Protein AF-A0A484K767-F1 (afdb_monomer)

Sequence (86 aa):
MFEEQRDQALVERILRVVFLDPDQPSPAMDKLKRQLAEADAAAEARKKPPADTGPKVIGEGLVIDEWKVRREKYLAKQQVEAVDSS

Foldseek 3Di:
DVVVVVVVVVCVVVPPPDPDDQPDDDPVNVVVVVVVVVVVVVVVVVVDDPPCPPDPPDDPCDVVVVVVVVVVVVVVVVVVVVVVVD

Organism: NCBI:txid132261

Secondary structure (DSSP, 8-state):
-HHHHHHHHHHHHHS------TTS--HHHHHHHHHHHHHHHHHHHHHSPP---S----SS--HHHHHHHHHHHHHHHHHHHHHTT-

pLDDT: mean 74.01, std 14.43, range [46.84, 95.94]

Mean predicted aligned error: 18.19 Å

Radius of gyration: 30.61 Å; Cα contacts (8 Å, |Δi|>4): 5; chains: 1; bounding box: 62×41×70 Å

Solvent-accessible surface area (backbone atoms only — not comparable to full-atom values): 5369 Å² total; per-residue (Å²): 106,72,66,59,53,50,50,51,53,46,49,54,64,67,62,57,76,69,82,73,57,89,88,52,92,43,76,69,56,55,51,50,55,51,52,50,55,50,51,52,52,53,52,53,60,70,69,47,71,78,76,81,72,68,88,77,88,68,64,97,68,47,70,68,56,56,50,48,54,52,51,52,55,51,52,55,50,53,56,51,59,60,58,75,74,110

Structure (mmCIF, N/CA/C/O backbone):
data_AF-A0A484K767-F1
#
_entry.id   AF-A0A484K767-F1
#
loop_
_atom_site.group_PDB
_atom_site.id
_atom_site.type_symbol
_atom_site.label_atom_id
_atom_site.label_alt_id
_atom_site.label_comp_id
_atom_site.label_asym_id
_atom_site.label_entity_id
_atom_site.label_seq_id
_atom_site.pdbx_PDB_ins_code
_atom_site.Cartn_x
_atom_site.Cartn_y
_atom_site.Cartn_z
_atom_site.occupancy
_atom_site.B_iso_or_equiv
_atom_site.auth_seq_id
_atom_site.auth_comp_id
_atom_site.auth_asym_id
_atom_site.auth_atom_id
_atom_site.pdbx_PDB_model_num
ATOM 1 N N . MET A 1 1 ? -16.188 -5.877 38.367 1.00 76.75 1 MET A N 1
ATOM 2 C CA . MET A 1 1 ? -16.893 -6.563 37.264 1.00 76.75 1 MET A CA 1
ATOM 3 C C . MET A 1 1 ? -17.262 -5.626 36.121 1.00 76.75 1 MET A C 1
ATOM 5 O O . MET A 1 1 ? -16.586 -5.689 35.109 1.00 76.75 1 MET A O 1
ATOM 9 N N . PHE A 1 2 ? -18.262 -4.737 36.239 1.00 84.50 2 PHE A N 1
ATOM 10 C CA . PHE A 1 2 ? -18.635 -3.861 35.108 1.00 84.50 2 PHE A CA 1
ATOM 11 C C . PHE A 1 2 ? -17.528 -2.864 34.726 1.00 84.50 2 PHE A C 1
ATOM 13 O O . PHE A 1 2 ? -17.252 -2.681 33.547 1.00 84.50 2 PHE A O 1
ATOM 20 N N . GLU A 1 3 ? -16.863 -2.253 35.713 1.00 90.69 3 GLU A N 1
ATOM 21 C CA . GLU A 1 3 ? -15.748 -1.333 35.443 1.00 90.69 3 GLU A CA 1
ATOM 22 C C . GLU A 1 3 ? -14.564 -2.045 34.785 1.00 90.69 3 GLU A C 1
ATOM 24 O O . GLU A 1 3 ? -14.094 -1.593 33.753 1.00 90.69 3 GLU A O 1
ATOM 29 N N . GLU A 1 4 ? -14.178 -3.222 35.284 1.00 86.31 4 GLU A N 1
ATOM 30 C CA . GLU A 1 4 ? -13.114 -4.048 34.691 1.00 86.31 4 GLU A CA 1
ATOM 31 C C . GLU A 1 4 ? -13.435 -4.457 33.244 1.00 86.31 4 GLU A C 1
ATOM 33 O O . GLU A 1 4 ? -12.571 -4.390 32.377 1.00 86.31 4 GLU A O 1
ATOM 38 N N . GLN A 1 5 ? -14.684 -4.833 32.948 1.00 82.50 5 GLN A N 1
ATOM 39 C CA . GLN A 1 5 ? -15.120 -5.150 31.582 1.00 82.50 5 GLN A CA 1
ATOM 40 C C . GLN A 1 5 ? -15.092 -3.925 30.663 1.00 82.50 5 GLN A C 1
ATOM 42 O O . GLN A 1 5 ? -14.754 -4.028 29.484 1.00 82.50 5 GLN A O 1
ATOM 47 N N . ARG A 1 6 ? -15.453 -2.756 31.193 1.00 88.31 6 ARG A N 1
ATOM 48 C CA . ARG A 1 6 ? -15.455 -1.495 30.451 1.00 88.31 6 ARG A CA 1
ATOM 49 C C . ARG A 1 6 ? -14.030 -1.017 30.171 1.00 88.31 6 ARG A C 1
ATOM 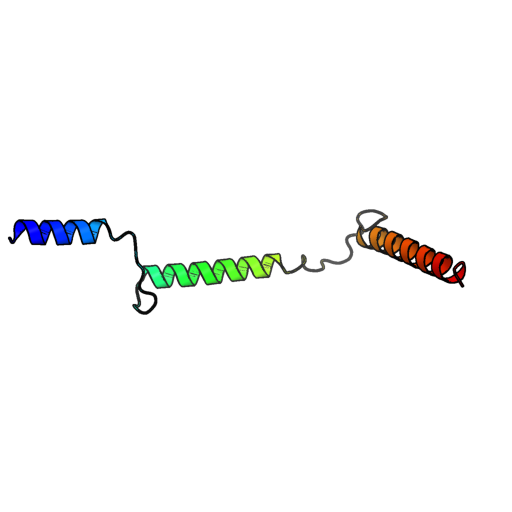51 O O . ARG A 1 6 ? -13.769 -0.542 29.069 1.00 88.31 6 ARG A O 1
ATOM 58 N N . ASP A 1 7 ? -13.121 -1.199 31.120 1.00 88.69 7 ASP A N 1
ATOM 59 C CA . ASP A 1 7 ? -11.701 -0.884 30.968 1.00 88.69 7 ASP A CA 1
ATOM 60 C C . ASP A 1 7 ? -11.033 -1.850 29.984 1.00 88.69 7 ASP A C 1
ATOM 62 O O . ASP A 1 7 ? -10.290 -1.408 29.108 1.00 88.69 7 ASP A O 1
ATOM 66 N N . GLN A 1 8 ? -11.389 -3.139 30.023 1.00 80.31 8 GLN A N 1
ATOM 67 C CA . GLN A 1 8 ? -10.976 -4.127 29.022 1.00 80.31 8 GLN A CA 1
ATOM 68 C C . GLN A 1 8 ? -11.447 -3.727 27.612 1.00 80.31 8 GLN A C 1
ATOM 70 O O . GLN A 1 8 ? -10.646 -3.676 26.678 1.00 80.31 8 GLN A O 1
ATOM 75 N N . ALA A 1 9 ? -12.722 -3.355 27.459 1.00 80.12 9 ALA A N 1
ATOM 76 C CA . ALA A 1 9 ? -13.273 -2.893 26.185 1.00 80.12 9 ALA A CA 1
ATOM 77 C C . ALA A 1 9 ? -12.627 -1.581 25.701 1.00 80.12 9 ALA A C 1
ATOM 79 O O . ALA A 1 9 ? -12.460 -1.365 24.498 1.00 80.12 9 ALA A O 1
ATOM 80 N N . LEU A 1 10 ? -12.251 -0.693 26.626 1.00 82.88 10 LEU A N 1
ATOM 81 C CA . LEU A 1 10 ? -11.551 0.550 26.319 1.00 82.88 10 LEU A CA 1
ATOM 82 C C . LEU A 1 10 ? -10.123 0.273 25.838 1.00 82.88 10 LEU A C 1
ATOM 84 O O . LEU A 1 10 ? -9.711 0.837 24.825 1.00 82.88 10 LEU A O 1
ATOM 88 N N . VAL A 1 11 ? -9.399 -0.618 26.518 1.00 78.69 11 VAL A N 1
ATOM 89 C CA . VAL A 1 11 ? -8.059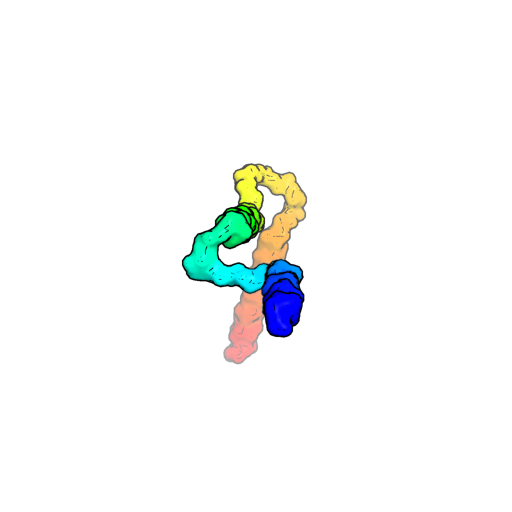 -1.072 26.128 1.00 78.69 11 VAL A CA 1
ATOM 90 C C . VAL A 1 11 ? -8.102 -1.716 24.750 1.00 78.69 11 VAL A C 1
ATOM 92 O O . VAL A 1 11 ? -7.319 -1.328 23.894 1.00 78.69 11 VAL A O 1
ATOM 95 N N . GLU A 1 12 ? -9.059 -2.599 24.471 1.00 72.75 12 GLU A N 1
ATOM 96 C CA . GLU A 1 12 ? -9.245 -3.165 23.129 1.00 72.75 12 GLU A CA 1
ATOM 97 C C . GLU A 1 12 ? -9.546 -2.089 22.080 1.00 72.75 12 GLU A C 1
ATOM 99 O O . GLU A 1 12 ? -9.021 -2.137 20.969 1.00 72.75 12 GLU A O 1
ATOM 104 N N . ARG A 1 13 ? -10.355 -1.077 22.414 1.00 69.62 13 ARG A N 1
ATOM 105 C CA . ARG A 1 13 ? -10.678 0.019 21.490 1.00 69.62 13 ARG A CA 1
ATOM 106 C C . ARG A 1 13 ? -9.493 0.953 21.233 1.00 69.62 13 ARG A C 1
ATOM 108 O O . ARG A 1 13 ? -9.378 1.464 20.122 1.00 69.62 13 ARG A O 1
ATOM 115 N N . ILE A 1 14 ? -8.629 1.163 22.227 1.00 73.75 14 ILE A N 1
ATOM 116 C CA . ILE A 1 14 ? -7.402 1.969 22.125 1.00 73.75 14 ILE A CA 1
ATOM 117 C C . ILE A 1 14 ? -6.294 1.184 21.408 1.00 73.75 14 ILE A C 1
ATOM 119 O O . ILE A 1 14 ? -5.611 1.731 20.546 1.00 73.75 14 ILE A O 1
ATOM 123 N N . LEU A 1 15 ? -6.150 -0.107 21.716 1.00 65.25 15 LEU A N 1
ATOM 124 C CA . LEU A 1 15 ? -5.185 -1.025 21.107 1.00 65.25 15 LEU A CA 1
ATOM 125 C C . LEU A 1 15 ? -5.620 -1.543 19.736 1.00 65.25 15 LEU A C 1
ATOM 127 O O . LEU A 1 15 ? -4.872 -2.300 19.119 1.00 65.25 15 LEU A O 1
ATOM 131 N N . ARG A 1 16 ? -6.758 -1.086 19.196 1.00 61.62 16 ARG A N 1
ATOM 132 C CA . ARG A 1 16 ? -7.050 -1.136 17.755 1.00 61.62 16 ARG A CA 1
ATOM 133 C C . ARG A 1 16 ? -6.091 -0.218 16.979 1.00 61.62 16 ARG A C 1
ATOM 135 O O . ARG A 1 16 ? -6.499 0.628 16.187 1.00 61.62 16 ARG A O 1
ATOM 142 N N . VAL A 1 17 ? -4.791 -0.472 17.114 1.00 56.78 17 VAL A N 1
ATOM 143 C CA . VAL A 1 17 ? -3.848 -0.445 16.000 1.00 56.78 17 VAL A CA 1
ATOM 144 C C . VAL A 1 17 ? -4.259 -1.592 15.072 1.00 56.78 17 VAL A C 1
ATOM 146 O O . VAL A 1 17 ? -3.792 -2.719 15.143 1.00 56.78 17 VAL A O 1
ATOM 149 N N . VAL A 1 18 ? -5.296 -1.266 14.310 1.00 59.19 18 VAL A N 1
ATOM 150 C CA . VAL A 1 18 ? -5.786 -1.792 13.040 1.00 59.19 18 VAL A CA 1
ATOM 151 C C . VAL A 1 18 ? -5.273 -3.177 12.601 1.00 59.19 18 VAL A C 1
ATOM 153 O O . VAL A 1 18 ? -4.592 -3.306 11.587 1.00 59.19 18 VAL A O 1
ATOM 156 N N . PHE A 1 19 ? -5.701 -4.245 13.279 1.00 60.56 19 PHE A N 1
ATOM 157 C CA . PHE A 1 19 ? -5.924 -5.502 12.558 1.00 60.56 19 PHE A CA 1
ATOM 158 C C . PHE A 1 19 ? -7.105 -5.260 11.618 1.00 60.56 19 PHE A C 1
ATOM 160 O O . PHE A 1 19 ? -8.265 -5.286 12.030 1.00 60.56 19 PHE A O 1
ATOM 167 N N . LEU A 1 20 ? -6.797 -4.897 10.374 1.00 70.25 20 LEU A N 1
ATOM 168 C CA . LEU A 1 20 ? -7.791 -4.872 9.316 1.00 70.25 20 LEU A CA 1
ATOM 169 C C . LEU A 1 20 ? -8.063 -6.315 8.931 1.00 70.25 20 LEU A C 1
ATOM 171 O O . LEU A 1 20 ? -7.187 -6.993 8.400 1.00 70.25 20 LEU A O 1
ATOM 175 N N . ASP A 1 21 ? -9.271 -6.768 9.233 1.00 74.81 21 ASP A N 1
ATOM 176 C CA . ASP A 1 21 ? -9.791 -7.997 8.665 1.00 74.81 21 ASP A CA 1
ATOM 177 C C . ASP A 1 21 ? -9.966 -7.783 7.146 1.00 74.81 21 ASP A C 1
ATOM 179 O O . ASP A 1 21 ? -10.725 -6.892 6.746 1.00 74.81 21 ASP A O 1
ATOM 183 N N . PRO A 1 22 ? -9.240 -8.527 6.289 1.00 73.75 22 PRO A N 1
ATOM 184 C CA . PRO A 1 22 ? -9.331 -8.371 4.840 1.00 73.75 22 PRO A CA 1
ATOM 185 C C . PRO A 1 22 ? -10.691 -8.807 4.276 1.00 73.75 22 PRO A C 1
ATOM 187 O O . PRO A 1 22 ? -11.066 -8.327 3.199 1.00 73.75 22 PRO A O 1
ATOM 190 N N . ASP A 1 23 ? -11.425 -9.662 4.996 1.00 81.06 23 ASP A N 1
ATOM 191 C CA . ASP A 1 23 ? -12.735 -10.179 4.592 1.00 81.06 23 ASP A CA 1
ATOM 192 C C . ASP A 1 23 ? -13.878 -9.247 5.027 1.00 81.06 23 ASP A C 1
ATOM 194 O O . ASP A 1 23 ? -14.989 -9.316 4.490 1.00 81.06 23 ASP A O 1
ATOM 198 N N . GLN A 1 24 ? -13.613 -8.319 5.955 1.00 81.38 24 GLN A N 1
ATOM 199 C CA . GLN A 1 24 ? -14.594 -7.339 6.406 1.00 81.38 24 GLN A CA 1
ATOM 200 C C . GLN A 1 24 ? -14.498 -6.026 5.603 1.00 81.38 24 GLN A C 1
ATOM 202 O O . GLN A 1 24 ? -13.469 -5.341 5.629 1.00 81.38 24 GLN A O 1
ATOM 207 N N . PRO A 1 25 ? -15.582 -5.588 4.932 1.00 80.38 25 PRO A N 1
ATOM 208 C CA . PRO A 1 25 ? -15.592 -4.297 4.259 1.00 80.38 25 PRO A CA 1
ATOM 209 C C . PRO A 1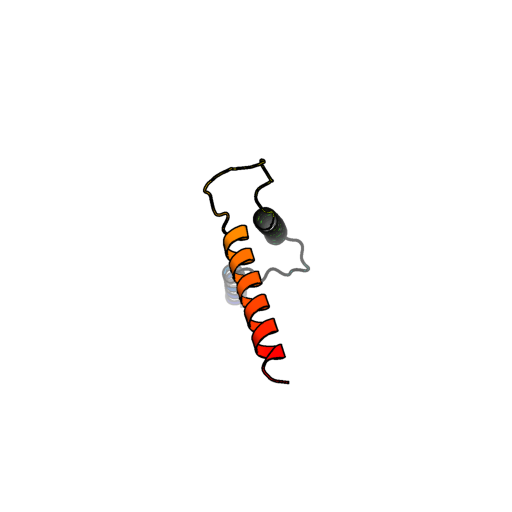 25 ? -15.476 -3.164 5.285 1.00 80.38 25 PRO A C 1
ATOM 211 O O . PRO A 1 25 ? -16.249 -3.080 6.241 1.00 80.38 25 PRO A O 1
ATOM 214 N N . SER A 1 26 ? -14.507 -2.271 5.080 1.00 85.31 26 SER A N 1
ATOM 215 C CA . SER A 1 26 ? -14.328 -1.080 5.908 1.00 85.31 26 SER A CA 1
ATOM 216 C C . SER A 1 26 ? -13.773 0.091 5.087 1.00 85.31 26 SER A C 1
ATOM 218 O O . SER A 1 26 ? -12.972 -0.126 4.174 1.00 85.31 26 SER A O 1
ATOM 220 N N . PRO A 1 27 ? -14.099 1.348 5.444 1.00 86.62 27 PRO A N 1
ATOM 221 C CA . PRO A 1 27 ? -13.574 2.522 4.739 1.00 86.62 27 PRO A CA 1
ATOM 222 C C . PRO A 1 27 ? -12.039 2.606 4.745 1.00 86.62 27 PRO A C 1
ATOM 224 O O . PRO A 1 27 ? -11.427 3.133 3.815 1.00 86.62 27 PRO A O 1
ATOM 227 N N . ALA A 1 28 ? -11.403 2.082 5.799 1.00 84.38 28 ALA A N 1
ATOM 228 C CA . ALA A 1 28 ? -9.951 1.982 5.889 1.00 84.38 28 ALA A CA 1
ATOM 229 C C . ALA A 1 28 ? -9.392 0.983 4.861 1.00 84.38 28 ALA A C 1
ATOM 231 O O . ALA A 1 28 ? -8.412 1.300 4.185 1.00 84.38 28 ALA A O 1
ATOM 232 N N . MET A 1 29 ? -10.048 -0.172 4.687 1.00 86.75 29 MET A N 1
ATOM 233 C CA . MET A 1 29 ? -9.682 -1.151 3.661 1.00 86.75 29 MET A CA 1
ATOM 234 C C . MET A 1 29 ? -9.841 -0.600 2.245 1.00 86.75 29 MET A C 1
ATOM 236 O O . MET A 1 29 ? -8.943 -0.776 1.422 1.00 86.75 29 MET A O 1
ATOM 240 N N . ASP A 1 30 ? -10.932 0.109 1.961 1.00 89.88 30 ASP A N 1
ATOM 241 C CA . ASP A 1 30 ? -11.160 0.697 0.635 1.00 89.88 30 ASP A CA 1
ATOM 242 C C . ASP A 1 30 ? -10.095 1.744 0.288 1.00 89.88 30 ASP A C 1
ATOM 244 O O . ASP A 1 30 ? -9.572 1.777 -0.831 1.00 89.88 30 ASP A O 1
ATOM 248 N N . LYS A 1 31 ? -9.704 2.56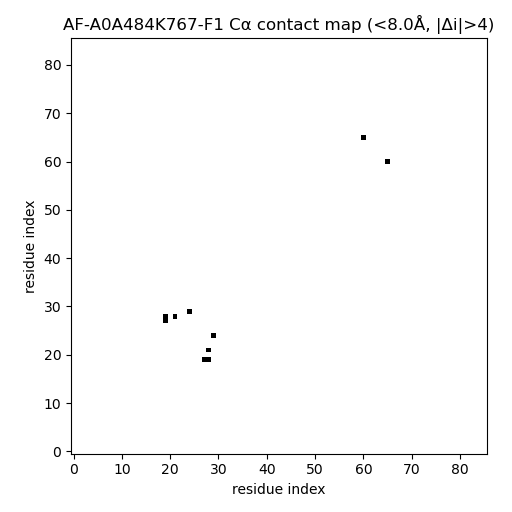4 1.271 1.00 91.06 31 LYS A N 1
ATOM 249 C CA . LYS A 1 31 ? -8.617 3.536 1.113 1.00 91.06 31 LYS A CA 1
ATOM 250 C C . LYS A 1 31 ? -7.290 2.850 0.781 1.00 91.06 31 LYS A C 1
ATOM 252 O O . LYS A 1 31 ? -6.612 3.292 -0.146 1.00 91.06 31 LYS A O 1
ATOM 257 N N . LEU A 1 32 ? -6.935 1.780 1.494 1.00 88.69 32 LEU A N 1
ATOM 258 C CA . LEU A 1 32 ? -5.697 1.037 1.243 1.00 88.69 32 LEU A CA 1
ATOM 259 C C . LEU A 1 32 ? -5.695 0.371 -0.134 1.00 88.69 32 LEU A C 1
ATOM 261 O O . LEU A 1 32 ? -4.709 0.489 -0.858 1.00 88.69 32 LEU A O 1
ATOM 265 N N . LYS A 1 33 ? -6.807 -0.258 -0.538 1.00 90.56 33 LYS A N 1
ATOM 266 C CA . LYS A 1 33 ? -6.953 -0.847 -1.881 1.00 90.56 33 LYS A CA 1
ATOM 267 C C . LYS A 1 33 ? -6.738 0.199 -2.978 1.00 90.56 33 LYS A C 1
ATOM 269 O O . LYS A 1 33 ? -6.033 -0.068 -3.949 1.00 90.56 33 LYS A O 1
ATOM 274 N N . ARG A 1 34 ? -7.283 1.410 -2.806 1.00 94.94 34 ARG A N 1
ATOM 275 C CA . ARG A 1 34 ? -7.071 2.519 -3.750 1.00 94.94 34 ARG A CA 1
ATOM 276 C C . ARG A 1 34 ? -5.607 2.958 -3.812 1.00 94.94 34 ARG A C 1
ATOM 278 O O . ARG A 1 34 ? -5.088 3.161 -4.903 1.00 94.94 34 ARG A O 1
ATOM 285 N N . GLN A 1 35 ? -4.950 3.102 -2.661 1.00 95.19 35 GLN A N 1
ATOM 286 C CA . GLN A 1 35 ? -3.536 3.490 -2.600 1.00 95.19 35 GLN A CA 1
ATOM 287 C C . GLN A 1 35 ? -2.622 2.441 -3.241 1.00 95.19 35 GLN A C 1
ATOM 289 O O . GLN A 1 35 ? -1.662 2.807 -3.913 1.00 95.19 35 GLN A O 1
ATOM 294 N N . LEU A 1 36 ? -2.940 1.155 -3.073 1.00 94.38 36 LEU A N 1
ATOM 295 C CA . LEU A 1 36 ? -2.215 0.068 -3.726 1.00 94.38 36 LEU A CA 1
ATOM 296 C C . LEU A 1 36 ? -2.331 0.166 -5.253 1.00 94.38 36 LEU A C 1
ATOM 298 O O . LEU A 1 36 ? -1.314 0.194 -5.938 1.00 94.38 36 LEU A O 1
ATOM 302 N N . ALA A 1 37 ? -3.551 0.329 -5.774 1.00 95.94 37 ALA A N 1
ATOM 303 C CA . ALA A 1 37 ? -3.779 0.480 -7.211 1.00 95.94 37 ALA A CA 1
ATOM 304 C C . ALA A 1 37 ? -3.054 1.705 -7.807 1.00 95.94 37 ALA A C 1
ATOM 306 O O . ALA A 1 37 ? -2.525 1.645 -8.916 1.00 95.94 37 ALA A O 1
ATOM 307 N N . GLU A 1 38 ? -3.004 2.817 -7.070 1.00 95.75 38 GLU A N 1
ATOM 308 C CA . GLU A 1 38 ? -2.265 4.018 -7.473 1.00 95.75 38 GLU A CA 1
ATOM 309 C C . GLU A 1 38 ? -0.747 3.780 -7.501 1.00 95.75 38 GLU A C 1
ATOM 311 O O . GLU A 1 38 ? -0.078 4.171 -8.461 1.00 95.75 38 GLU A O 1
ATOM 316 N N . ALA A 1 39 ? -0.203 3.103 -6.486 1.00 93.81 39 ALA A N 1
ATOM 317 C CA . ALA A 1 39 ? 1.215 2.761 -6.422 1.00 93.81 39 ALA A CA 1
ATOM 318 C C . ALA A 1 39 ? 1.628 1.813 -7.560 1.00 93.81 39 ALA A C 1
ATOM 320 O O . ALA A 1 39 ? 2.669 2.035 -8.184 1.00 93.81 39 ALA A O 1
ATOM 321 N N . ASP A 1 40 ? 0.797 0.818 -7.879 1.00 93.62 40 ASP A N 1
ATOM 322 C CA . ASP A 1 40 ? 1.023 -0.098 -9.001 1.00 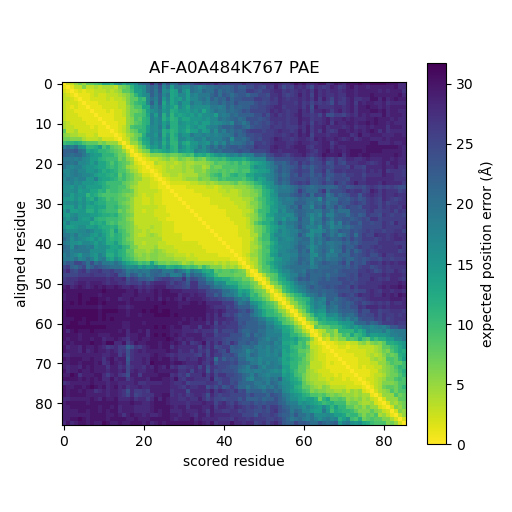93.62 40 ASP A CA 1
ATOM 323 C C . ASP A 1 40 ? 1.006 0.651 -10.341 1.00 93.62 40 ASP A C 1
ATOM 325 O O . ASP A 1 40 ? 1.905 0.479 -11.167 1.00 93.62 40 ASP A O 1
ATOM 329 N N . ALA A 1 41 ? 0.049 1.564 -10.541 1.00 92.38 41 ALA A N 1
ATOM 330 C CA . ALA A 1 41 ? -0.004 2.400 -11.740 1.00 92.38 41 ALA A CA 1
ATOM 331 C C . ALA A 1 41 ? 1.230 3.312 -11.872 1.00 92.38 41 ALA A C 1
ATOM 333 O O . ALA A 1 41 ? 1.798 3.443 -12.961 1.00 92.38 41 ALA A O 1
ATOM 334 N N . ALA A 1 42 ? 1.681 3.914 -10.768 1.00 90.75 42 ALA A N 1
ATOM 335 C CA . ALA A 1 42 ? 2.898 4.719 -10.740 1.00 90.75 42 ALA A CA 1
ATOM 336 C C . ALA A 1 42 ? 4.149 3.872 -11.031 1.00 90.75 42 ALA A C 1
ATOM 338 O O . ALA A 1 42 ? 5.051 4.320 -11.743 1.00 90.75 42 ALA A O 1
ATOM 339 N N . ALA A 1 43 ? 4.205 2.639 -10.524 1.00 89.00 43 ALA A N 1
ATOM 340 C CA . ALA A 1 43 ? 5.294 1.710 -10.799 1.00 89.00 43 ALA A CA 1
ATOM 341 C C . ALA A 1 43 ? 5.331 1.301 -12.281 1.00 89.00 43 ALA A C 1
ATOM 343 O O . ALA A 1 43 ? 6.398 1.348 -12.895 1.00 89.00 43 ALA A O 1
ATOM 344 N N . GLU A 1 44 ? 4.186 0.985 -12.887 1.00 84.69 44 GLU A N 1
ATOM 345 C CA . GLU A 1 44 ? 4.090 0.690 -14.322 1.00 84.69 44 GLU A CA 1
ATOM 346 C C . GLU A 1 44 ? 4.456 1.898 -15.196 1.00 84.69 44 GLU A C 1
ATOM 348 O O . GLU A 1 44 ? 5.170 1.759 -16.191 1.00 84.69 44 GLU A O 1
ATOM 353 N N . ALA A 1 45 ? 4.056 3.111 -14.802 1.00 82.94 45 ALA A N 1
ATOM 354 C C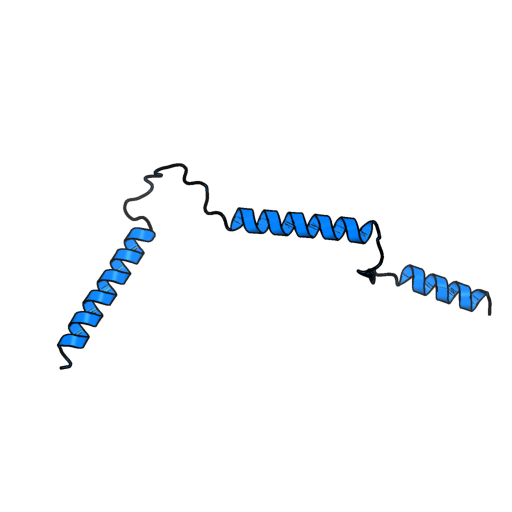A . ALA A 1 45 ? 4.450 4.334 -15.501 1.00 82.94 45 ALA A CA 1
ATOM 355 C C . ALA A 1 45 ? 5.971 4.565 -15.474 1.00 82.94 45 ALA A C 1
ATOM 357 O O . ALA A 1 45 ? 6.525 5.063 -16.451 1.00 82.94 45 ALA A O 1
ATOM 358 N N . ARG 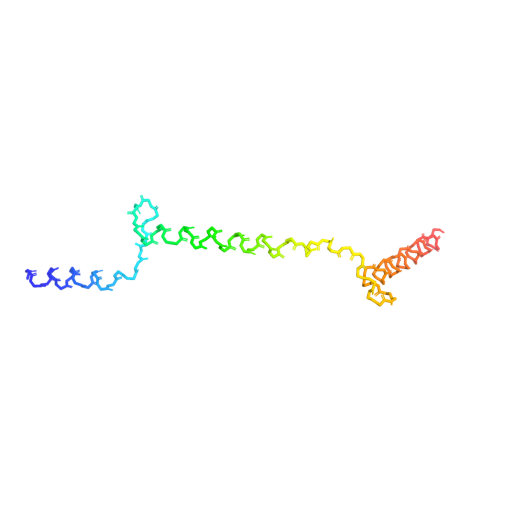A 1 46 ? 6.657 4.160 -14.395 1.00 75.44 46 ARG A N 1
ATOM 359 C CA . ARG A 1 46 ? 8.127 4.217 -14.286 1.00 75.44 46 ARG A CA 1
ATOM 360 C C . ARG A 1 46 ? 8.839 3.122 -15.082 1.00 75.44 46 ARG A C 1
ATOM 362 O O . ARG A 1 46 ? 10.006 3.301 -15.416 1.00 75.44 46 ARG A O 1
ATOM 369 N N . LYS A 1 47 ? 8.172 1.997 -15.366 1.00 76.44 47 LYS A N 1
ATOM 370 C CA . LYS A 1 47 ? 8.712 0.922 -16.218 1.00 76.44 47 LYS A CA 1
ATOM 371 C C . LYS A 1 47 ? 8.633 1.257 -17.702 1.00 76.44 47 LYS A C 1
ATOM 373 O O . LYS A 1 47 ? 9.415 0.713 -18.479 1.00 76.44 47 LYS A O 1
ATOM 378 N N . LYS A 1 48 ? 7.708 2.132 -18.111 1.00 65.12 48 LYS A N 1
ATOM 379 C CA . LYS A 1 48 ? 7.683 2.624 -19.488 1.00 65.12 48 LYS A CA 1
ATOM 380 C C . LYS A 1 48 ? 8.942 3.470 -19.715 1.00 65.12 48 LYS A C 1
ATOM 382 O O . LYS A 1 48 ? 9.122 4.458 -19.000 1.00 65.12 48 LYS A O 1
ATOM 387 N N . PRO A 1 49 ? 9.814 3.120 -20.681 1.00 59.53 49 PRO A N 1
ATOM 388 C CA . PRO A 1 49 ? 10.839 4.056 -21.119 1.00 59.53 49 PRO A CA 1
ATOM 389 C C . PRO A 1 49 ? 10.139 5.363 -21.523 1.00 59.53 49 PRO A C 1
ATOM 391 O O . PRO A 1 49 ? 8.985 5.303 -21.974 1.00 59.53 49 PRO A O 1
ATOM 394 N N . PRO A 1 50 ? 10.770 6.537 -21.322 1.00 60.59 50 PRO A N 1
ATOM 395 C CA . PRO A 1 50 ? 10.190 7.792 -21.779 1.00 60.59 50 PRO A CA 1
ATOM 396 C C . PRO A 1 50 ? 9.734 7.596 -23.222 1.00 60.59 50 PRO A C 1
ATOM 398 O O . PRO A 1 50 ? 10.482 7.024 -24.018 1.00 60.59 50 PRO A O 1
ATOM 401 N N . ALA A 1 51 ? 8.480 7.978 -23.503 1.00 58.16 51 ALA A N 1
ATOM 402 C CA . ALA A 1 51 ? 7.925 7.928 -24.847 1.00 58.16 51 ALA A CA 1
ATOM 403 C C . ALA A 1 51 ? 8.994 8.443 -25.803 1.00 58.16 51 ALA A C 1
ATOM 405 O O . ALA A 1 51 ? 9.622 9.460 -25.502 1.00 58.16 51 ALA A O 1
ATOM 406 N N . ASP A 1 52 ? 9.224 7.698 -26.879 1.00 52.91 52 ASP A N 1
ATOM 407 C CA . ASP A 1 52 ? 10.193 7.997 -27.923 1.00 52.91 52 ASP A CA 1
ATOM 408 C C . ASP A 1 52 ? 9.781 9.312 -28.610 1.00 52.91 52 ASP A C 1
ATOM 410 O O . ASP A 1 52 ? 9.220 9.349 -29.702 1.00 52.91 52 ASP A O 1
ATOM 414 N N . THR A 1 53 ? 9.956 10.435 -27.911 1.00 47.38 53 THR A N 1
ATOM 415 C CA . THR A 1 53 ? 10.124 11.741 -28.521 1.00 47.38 53 THR A CA 1
ATOM 416 C C . THR A 1 53 ? 11.385 11.585 -29.336 1.00 47.38 53 THR A C 1
ATOM 418 O O . THR A 1 53 ? 12.471 11.516 -28.761 1.00 47.38 53 THR A O 1
ATOM 421 N N . GLY A 1 54 ? 11.181 11.426 -30.643 1.00 55.69 54 GLY A N 1
ATOM 422 C CA . GLY A 1 54 ? 12.205 11.086 -31.613 1.00 55.69 54 GLY A CA 1
ATOM 423 C C . GLY A 1 54 ? 13.447 11.981 -31.591 1.00 55.69 54 GLY A C 1
ATOM 424 O O . GLY A 1 54 ? 13.616 12.889 -30.776 1.00 55.69 54 GLY A O 1
ATOM 425 N N . PRO A 1 55 ? 14.365 11.688 -32.511 1.00 47.94 55 PRO A N 1
ATOM 426 C CA . PRO A 1 55 ? 15.753 11.403 -32.208 1.00 47.94 55 PRO A CA 1
ATOM 427 C C . PRO A 1 55 ? 16.409 12.575 -31.480 1.00 47.94 55 PRO A C 1
ATOM 429 O O . PRO A 1 55 ? 16.767 13.593 -32.076 1.00 47.94 55 PRO A O 1
ATOM 432 N N . LYS A 1 56 ? 16.616 12.411 -30.172 1.00 49.47 56 LYS A N 1
ATOM 433 C CA . LYS A 1 56 ? 17.514 13.279 -29.417 1.00 49.47 56 LYS A CA 1
ATOM 434 C C . LYS A 1 56 ? 18.939 12.897 -29.806 1.00 49.47 56 LYS A C 1
ATOM 436 O O . LYS A 1 56 ? 19.569 12.056 -29.174 1.00 49.47 56 LYS A O 1
ATOM 441 N N . VAL A 1 57 ? 19.425 13.511 -30.882 1.00 53.62 57 VAL A N 1
ATOM 442 C CA . VAL A 1 57 ? 20.851 13.582 -31.205 1.00 53.62 57 VAL A CA 1
ATOM 443 C C . VAL A 1 57 ? 21.517 14.351 -30.060 1.00 53.62 57 VAL A C 1
ATOM 445 O O . VAL A 1 57 ? 21.605 15.576 -30.080 1.00 53.62 57 VAL A O 1
ATOM 448 N N . ILE A 1 58 ? 21.894 13.639 -28.999 1.00 47.72 58 ILE A N 1
ATOM 449 C CA . ILE A 1 58 ? 22.696 14.160 -27.893 1.00 47.72 58 ILE A CA 1
ATOM 450 C C . ILE A 1 58 ? 23.911 13.258 -27.772 1.00 47.72 58 ILE A C 1
ATOM 452 O O . ILE A 1 58 ? 23.828 12.176 -27.200 1.00 47.72 58 ILE A O 1
ATOM 456 N N . GLY A 1 59 ? 25.023 13.761 -28.303 1.00 46.84 59 GLY A N 1
ATOM 457 C CA . GLY A 1 59 ? 26.357 13.195 -28.150 1.00 46.84 59 GLY A CA 1
ATOM 458 C C . GLY A 1 59 ? 26.632 12.043 -29.106 1.00 46.84 59 GLY A C 1
ATOM 459 O O . GLY A 1 59 ? 25.968 11.012 -29.067 1.00 46.84 59 GLY A O 1
ATOM 460 N N . GLU A 1 60 ? 27.638 12.214 -29.958 1.00 54.06 60 GLU A N 1
ATOM 461 C CA . GLU A 1 60 ? 28.333 11.100 -30.602 1.00 54.06 60 GLU A CA 1
ATOM 462 C C . GLU A 1 60 ? 28.723 10.079 -29.519 1.00 54.06 60 GLU A C 1
ATOM 464 O O . GLU A 1 60 ? 29.563 10.366 -28.670 1.00 54.06 60 GLU A O 1
ATOM 469 N N . GLY A 1 61 ? 28.057 8.921 -29.511 1.00 56.19 61 GLY A N 1
ATOM 470 C CA . GLY A 1 61 ? 28.226 7.886 -28.489 1.00 56.19 61 GLY A CA 1
ATOM 471 C C . GLY A 1 61 ? 27.011 7.738 -27.576 1.00 56.19 61 GLY A C 1
ATOM 472 O O . GLY A 1 61 ? 27.088 7.971 -26.370 1.00 56.19 61 GLY A O 1
ATOM 473 N N . LEU A 1 62 ? 25.879 7.289 -28.130 1.00 57.88 62 LEU A N 1
ATOM 474 C CA . LEU A 1 62 ? 24.826 6.693 -27.310 1.00 57.88 62 LEU A CA 1
ATOM 475 C C . LEU A 1 62 ? 25.475 5.569 -26.485 1.00 57.88 62 LEU A C 1
ATOM 477 O O . LEU A 1 62 ? 26.180 4.730 -27.036 1.00 57.88 62 LEU A O 1
ATOM 481 N N . VAL A 1 63 ? 25.215 5.498 -25.176 1.00 59.88 63 VAL A N 1
ATOM 482 C CA . VAL A 1 63 ? 25.695 4.399 -24.300 1.00 59.88 63 VAL A CA 1
ATOM 483 C C . VAL A 1 63 ? 25.347 3.014 -24.887 1.00 59.88 63 VAL A C 1
ATOM 485 O O . VAL A 1 63 ? 26.039 2.023 -24.653 1.00 59.88 63 VAL A O 1
ATOM 488 N N . ILE A 1 64 ? 24.294 2.966 -25.710 1.00 61.09 64 ILE A N 1
ATOM 489 C CA . ILE A 1 64 ? 23.875 1.817 -26.517 1.00 61.09 64 ILE A CA 1
ATOM 490 C C . ILE A 1 64 ? 24.956 1.410 -27.535 1.00 61.09 64 ILE A C 1
ATOM 492 O O . ILE A 1 64 ? 25.301 0.229 -27.610 1.00 61.09 64 ILE A O 1
ATOM 496 N N . ASP A 1 65 ? 25.531 2.361 -28.271 1.00 65.81 65 ASP A N 1
ATOM 497 C CA . ASP A 1 65 ? 26.582 2.101 -29.258 1.00 65.81 65 ASP A CA 1
ATOM 498 C C . ASP A 1 65 ? 27.895 1.692 -28.583 1.00 65.81 65 ASP A C 1
ATOM 500 O O . ASP A 1 65 ? 28.537 0.732 -29.011 1.00 65.81 65 ASP A O 1
ATOM 504 N N . GLU A 1 66 ? 28.270 2.325 -27.469 1.00 76.62 66 GLU A N 1
ATOM 505 C CA . GLU A 1 66 ? 29.489 1.953 -26.739 1.00 76.62 66 GLU A CA 1
ATOM 506 C C . GLU A 1 66 ? 29.420 0.535 -26.149 1.00 76.62 66 GLU A C 1
ATOM 508 O O . GLU A 1 66 ? 30.408 -0.212 -26.167 1.00 76.62 66 GLU A O 1
ATOM 513 N N . TRP A 1 67 ? 28.257 0.130 -25.627 1.00 76.19 67 TRP A N 1
ATOM 514 C CA . TRP A 1 67 ? 28.072 -1.222 -25.097 1.00 76.19 67 TRP A CA 1
ATOM 515 C C . TRP A 1 67 ? 28.045 -2.271 -26.209 1.00 76.19 67 TRP A C 1
ATOM 517 O O . TRP A 1 67 ? 28.650 -3.338 -26.055 1.00 76.19 67 TRP A O 1
ATOM 527 N N . LYS A 1 68 ? 27.430 -1.947 -27.351 1.00 82.81 68 LYS A N 1
ATOM 528 C CA . LYS A 1 68 ? 27.433 -2.799 -28.543 1.00 82.81 68 LYS A CA 1
ATOM 529 C C . LYS A 1 68 ? 28.850 -3.012 -29.075 1.00 82.81 68 LYS A C 1
ATOM 531 O O . LYS A 1 68 ? 29.272 -4.159 -29.216 1.00 82.81 68 LYS A O 1
ATOM 536 N N . VAL A 1 69 ? 29.624 -1.938 -29.244 1.00 80.94 69 VAL A N 1
ATOM 537 C CA . VAL A 1 69 ? 31.032 -2.005 -29.673 1.00 80.94 69 VAL A CA 1
ATOM 538 C C . VAL A 1 69 ? 31.862 -2.842 -28.699 1.00 80.94 69 VAL A C 1
ATOM 540 O O . VAL A 1 69 ? 32.669 -3.681 -29.110 1.00 80.94 69 VAL A O 1
ATOM 543 N N . ARG A 1 70 ? 31.653 -2.676 -27.386 1.00 81.06 70 ARG A N 1
ATOM 544 C CA . ARG A 1 70 ? 32.367 -3.467 -26.377 1.00 81.06 70 ARG A CA 1
ATOM 545 C C . ARG A 1 70 ? 31.976 -4.951 -26.450 1.00 81.06 70 ARG A C 1
ATOM 547 O O . ARG A 1 70 ? 32.862 -5.802 -26.386 1.00 81.06 70 ARG A O 1
ATOM 554 N N . ARG A 1 71 ? 30.690 -5.275 -26.630 1.00 82.69 71 ARG A N 1
ATOM 555 C CA . ARG A 1 71 ? 30.191 -6.655 -26.776 1.00 82.69 71 ARG A CA 1
ATOM 556 C C . ARG A 1 71 ? 30.735 -7.338 -28.031 1.00 82.69 71 ARG A C 1
ATOM 558 O O . ARG A 1 71 ? 31.203 -8.470 -27.931 1.00 82.69 71 ARG A O 1
ATOM 565 N N . GLU A 1 72 ? 30.713 -6.660 -29.174 1.00 85.06 72 GLU A N 1
ATOM 566 C CA . GLU A 1 72 ? 31.255 -7.178 -30.438 1.00 85.06 72 GLU A CA 1
ATOM 567 C C . GLU A 1 72 ? 32.765 -7.428 -30.333 1.00 85.06 72 GLU A C 1
ATOM 569 O O . GLU A 1 72 ? 33.247 -8.491 -30.720 1.00 85.06 72 GLU A O 1
ATOM 574 N N . LYS A 1 73 ? 33.509 -6.516 -29.694 1.00 85.56 73 LYS A N 1
ATOM 575 C CA . LYS A 1 73 ? 34.950 -6.684 -29.451 1.00 85.56 73 LYS A CA 1
ATOM 576 C C . LYS A 1 73 ? 35.273 -7.872 -28.538 1.00 85.56 73 LYS A C 1
ATOM 578 O O . LYS A 1 73 ? 36.280 -8.541 -28.757 1.00 85.56 73 LYS A O 1
ATOM 583 N N . TYR A 1 74 ? 34.449 -8.146 -27.524 1.00 84.56 74 TYR A N 1
ATOM 584 C CA . TYR A 1 74 ? 34.614 -9.335 -26.677 1.00 84.56 74 TYR A CA 1
ATOM 585 C C . TYR A 1 74 ? 34.303 -10.632 -27.431 1.00 84.56 74 TYR A C 1
ATOM 587 O O . TYR A 1 74 ? 35.054 -11.597 -27.305 1.00 84.56 74 TYR A O 1
ATOM 595 N N . LEU A 1 75 ? 33.241 -10.649 -28.239 1.00 82.69 75 LEU A N 1
ATOM 596 C CA . LEU A 1 75 ? 32.873 -11.820 -29.040 1.00 82.69 75 LEU A CA 1
ATOM 597 C C . LEU A 1 75 ? 33.927 -12.145 -30.102 1.00 82.69 75 LEU A C 1
ATOM 599 O O . LEU A 1 75 ? 34.272 -13.311 -30.268 1.00 82.69 75 LEU A O 1
ATOM 603 N N . ALA A 1 76 ? 34.483 -11.131 -30.768 1.00 81.56 76 ALA A N 1
ATOM 604 C CA . ALA A 1 76 ? 35.562 -11.322 -31.733 1.00 81.56 76 ALA A CA 1
ATOM 605 C C . ALA A 1 76 ? 36.815 -11.924 -31.076 1.00 81.56 76 ALA A C 1
ATOM 607 O O . ALA A 1 76 ? 37.420 -12.834 -31.631 1.00 81.56 76 ALA A O 1
ATOM 608 N N . LYS A 1 77 ? 37.175 -11.475 -29.864 1.00 75.44 77 LYS A N 1
ATOM 609 C CA . LYS A 1 77 ? 38.301 -12.051 -29.112 1.00 75.44 77 LYS A CA 1
ATOM 610 C C . LYS A 1 77 ? 38.056 -13.505 -28.709 1.00 75.44 77 LYS A C 1
ATOM 612 O O . LYS A 1 77 ? 38.945 -14.321 -28.903 1.00 75.44 77 LYS A O 1
ATOM 617 N N . GLN A 1 78 ? 36.856 -13.836 -28.225 1.00 73.12 78 GLN A N 1
ATOM 618 C CA . GLN A 1 78 ? 36.512 -15.223 -27.887 1.00 73.12 78 GLN A CA 1
ATOM 619 C C . GLN A 1 78 ? 36.548 -16.157 -29.100 1.00 73.12 78 GLN A C 1
ATOM 621 O O . GLN A 1 78 ? 36.970 -17.300 -28.969 1.00 73.12 78 GLN A O 1
ATOM 626 N N . GLN A 1 79 ? 36.111 -15.691 -30.273 1.00 63.34 79 GLN A N 1
ATOM 627 C CA . GLN A 1 79 ? 36.139 -16.509 -31.489 1.00 63.34 79 GLN A CA 1
ATOM 628 C C . GLN A 1 79 ? 37.566 -16.776 -31.980 1.00 63.34 79 GLN A C 1
ATOM 630 O O . GLN A 1 79 ? 37.833 -17.869 -32.461 1.00 63.34 79 GLN A O 1
ATOM 635 N N . VAL A 1 80 ? 38.485 -15.818 -31.825 1.00 59.41 80 VAL A N 1
ATOM 636 C CA . VAL A 1 80 ? 39.904 -16.007 -32.173 1.00 59.41 80 VAL A CA 1
ATOM 6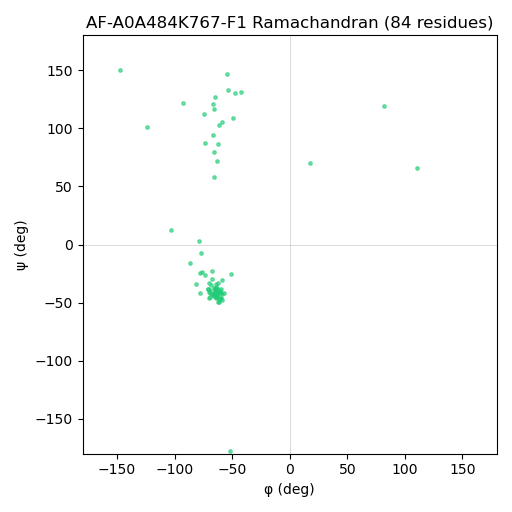37 C C . VAL A 1 80 ? 40.588 -16.965 -31.190 1.00 59.41 80 VAL A C 1
ATOM 639 O O . VAL A 1 80 ? 41.231 -17.919 -31.609 1.00 59.41 80 VAL A O 1
ATOM 642 N N . GLU A 1 81 ? 40.369 -16.787 -29.887 1.00 59.47 81 GLU A N 1
ATOM 643 C CA . GLU A 1 81 ? 40.982 -17.617 -28.836 1.00 59.47 81 GLU A CA 1
ATOM 644 C C . GLU A 1 81 ? 40.473 -19.078 -28.855 1.00 59.47 81 GLU A C 1
ATOM 646 O O . GLU A 1 81 ? 41.214 -20.011 -28.539 1.00 59.47 81 GLU A O 1
ATOM 651 N N . ALA A 1 82 ? 39.226 -19.296 -29.296 1.00 58.53 82 ALA A N 1
ATOM 652 C CA . ALA A 1 82 ? 38.659 -20.627 -29.525 1.00 58.53 82 ALA A CA 1
ATOM 653 C C . ALA A 1 82 ? 39.212 -21.328 -30.782 1.00 58.53 82 ALA A C 1
ATOM 655 O O . ALA A 1 82 ? 39.222 -22.556 -30.827 1.00 58.53 82 ALA A O 1
ATOM 656 N N . VAL A 1 83 ? 39.669 -20.573 -31.788 1.00 57.00 83 VAL A N 1
ATOM 657 C CA . VAL A 1 83 ? 40.283 -21.118 -33.013 1.00 57.00 83 VAL A CA 1
ATOM 658 C C . VAL A 1 83 ? 41.755 -21.479 -32.792 1.00 57.00 83 VAL A C 1
ATOM 660 O O . VAL A 1 83 ? 42.203 -22.486 -33.328 1.00 57.00 83 VAL A O 1
ATOM 663 N N . ASP A 1 84 ? 42.480 -20.736 -31.951 1.00 54.12 84 ASP A N 1
ATOM 664 C CA . ASP A 1 84 ? 43.894 -21.008 -31.632 1.00 54.12 84 ASP A CA 1
ATOM 665 C C . ASP A 1 84 ? 44.105 -22.178 -30.642 1.00 54.12 84 ASP A C 1
ATOM 667 O O . ASP A 1 84 ? 45.239 -22.590 -30.400 1.00 54.12 84 ASP A O 1
ATOM 671 N N . SER A 1 85 ? 43.028 -22.725 -30.064 1.00 57.94 85 SER A N 1
ATOM 672 C CA . SER A 1 85 ? 43.070 -23.842 -29.099 1.00 57.94 85 SER A CA 1
ATOM 673 C C . SER A 1 85 ? 42.663 -25.208 -29.689 1.00 57.94 85 SER A C 1
ATOM 675 O O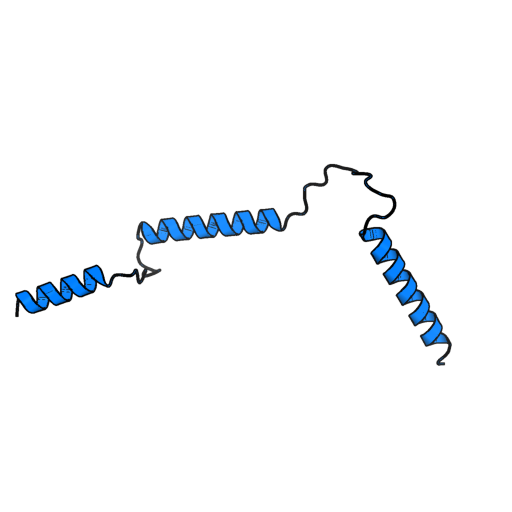 . SER A 1 85 ? 42.416 -26.138 -28.918 1.00 57.94 85 SER A O 1
ATOM 677 N N . SER A 1 86 ? 42.550 -25.344 -31.020 1.00 47.69 86 SER A N 1
ATOM 678 C CA . SER A 1 86 ? 42.273 -26.617 -31.728 1.00 47.69 86 SER A CA 1
ATOM 679 C C . SER A 1 86 ? 43.452 -27.116 -32.551 1.00 47.69 86 SER A C 1
ATOM 681 O O . SER A 1 86 ? 44.165 -26.278 -33.140 1.00 47.69 86 SER A O 1
#